Protein AF-A0A9E1JME3-F1 (afdb_monomer)

Sequence (82 aa):
MLKSEVGTRPFMSFYTSEISIKAVFGNYFALKYPKAWIISLEPEKTNFNILIKSSKKYKNICCLNKALGYTKKSLYKKSRSK

pLDDT: mean 74.43, std 21.08, range [27.58, 93.81]

Secondary structure (DSSP, 8-state):
--------PPEEEE--S-HHHHHHHHHHHHHH-TTSEEEEE--SHHHHHHHHHHHTT-TTEEEE-----SS-----------

Structure (mmCIF, N/CA/C/O backbone):
data_AF-A0A9E1JME3-F1
#
_entry.id   AF-A0A9E1JME3-F1
#
loop_
_atom_site.group_PDB
_atom_site.id
_atom_site.type_symbol
_atom_site.label_atom_id
_atom_site.label_alt_id
_atom_site.label_comp_id
_atom_site.label_asym_id
_atom_site.label_entity_id
_atom_site.label_seq_id
_atom_site.pdbx_PDB_ins_code
_atom_site.Cartn_x
_atom_site.Cartn_y
_atom_site.Cartn_z
_atom_site.occupancy
_atom_site.B_iso_or_equiv
_atom_site.auth_seq_id
_atom_site.auth_comp_id
_atom_site.auth_asym_id
_atom_site.auth_atom_id
_atom_site.pdbx_PDB_model_num
ATOM 1 N N . MET A 1 1 ? -33.804 -17.324 12.610 1.00 32.75 1 MET A N 1
ATOM 2 C CA . MET A 1 1 ? -33.084 -18.321 11.788 1.00 32.75 1 MET A CA 1
ATOM 3 C C . MET A 1 1 ? -32.063 -17.574 10.931 1.00 32.75 1 MET A C 1
ATOM 5 O O . MET A 1 1 ? -32.428 -17.013 9.910 1.00 32.75 1 MET A O 1
ATOM 9 N N . LEU A 1 2 ? -30.821 -17.444 11.412 1.00 27.58 2 LEU A N 1
ATOM 10 C CA . LEU A 1 2 ? -29.732 -16.760 10.701 1.00 27.58 2 LEU A CA 1
ATOM 11 C C . LEU A 1 2 ? -29.076 -17.760 9.743 1.00 27.58 2 LEU A C 1
ATOM 13 O O . LEU A 1 2 ? -28.486 -18.737 10.196 1.00 27.58 2 LEU A O 1
ATOM 17 N N . LYS A 1 3 ? -29.203 -17.539 8.431 1.00 31.17 3 LYS A N 1
ATOM 18 C CA . LYS A 1 3 ? -28.389 -18.243 7.435 1.00 31.17 3 LYS A CA 1
ATOM 19 C C . LYS A 1 3 ? -27.018 -17.570 7.384 1.00 31.17 3 LYS A C 1
ATOM 21 O O . LYS A 1 3 ? -26.915 -16.368 7.167 1.00 31.17 3 LYS A O 1
ATOM 26 N N . SER A 1 4 ? -25.983 -18.360 7.635 1.00 40.12 4 SER A N 1
ATOM 27 C CA . SER A 1 4 ? -24.578 -17.998 7.491 1.00 40.12 4 SER A CA 1
ATOM 28 C C . SER A 1 4 ? -24.222 -17.852 6.011 1.00 40.12 4 SER A C 1
ATOM 30 O O . SER A 1 4 ? -24.186 -18.851 5.293 1.00 40.12 4 SER A O 1
ATOM 32 N N . GLU A 1 5 ? -23.930 -16.634 5.562 1.00 38.28 5 GLU A N 1
ATOM 33 C CA . GLU A 1 5 ? -23.288 -16.405 4.266 1.00 38.28 5 GLU A CA 1
ATOM 34 C C . GLU A 1 5 ? -21.768 -16.337 4.439 1.00 38.28 5 GLU A C 1
ATOM 36 O O . GLU A 1 5 ? -21.224 -15.619 5.282 1.00 38.28 5 GLU A O 1
ATOM 41 N N . VAL A 1 6 ? -21.089 -17.166 3.653 1.00 40.03 6 VAL A N 1
ATOM 42 C CA . VAL A 1 6 ? -19.641 -17.355 3.609 1.00 40.03 6 VAL A CA 1
ATOM 43 C C . VAL A 1 6 ? -18.979 -16.029 3.224 1.00 40.03 6 VAL A C 1
ATOM 45 O O . VAL A 1 6 ? -19.148 -15.529 2.116 1.00 40.03 6 VAL A O 1
ATOM 48 N N . GLY A 1 7 ? -18.245 -15.433 4.165 1.00 38.34 7 GLY A N 1
ATOM 49 C CA . GLY A 1 7 ? -17.674 -14.095 4.031 1.00 38.34 7 GLY A CA 1
ATOM 50 C C . GLY A 1 7 ? -16.530 -14.010 3.021 1.00 38.34 7 GLY A C 1
ATOM 51 O O . GLY A 1 7 ? -15.358 -14.103 3.390 1.00 38.34 7 GLY A O 1
ATOM 52 N N . THR A 1 8 ? -16.844 -13.740 1.757 1.00 45.84 8 THR A N 1
ATOM 53 C CA . THR A 1 8 ? -15.869 -13.214 0.796 1.00 45.84 8 THR A CA 1
ATOM 54 C C . THR A 1 8 ? -15.548 -11.769 1.166 1.00 45.84 8 THR A C 1
ATOM 56 O O . THR A 1 8 ? -16.370 -10.868 0.999 1.00 45.84 8 THR A O 1
ATOM 59 N N . ARG A 1 9 ? -14.350 -11.530 1.712 1.00 47.25 9 ARG A N 1
ATOM 60 C CA . ARG A 1 9 ? -13.865 -10.168 1.979 1.00 47.25 9 ARG A CA 1
ATOM 61 C C . ARG A 1 9 ? -13.723 -9.425 0.642 1.00 47.25 9 ARG A C 1
ATOM 63 O O . ARG A 1 9 ? -13.086 -9.972 -0.257 1.00 47.25 9 ARG A O 1
ATOM 70 N N . PRO A 1 10 ? -14.260 -8.202 0.492 1.00 44.62 10 PRO A N 1
ATOM 71 C CA . PRO A 1 10 ? -14.086 -7.436 -0.736 1.00 44.62 10 PRO A CA 1
ATOM 72 C C . PRO A 1 10 ? -12.597 -7.135 -0.957 1.00 44.62 10 PRO A C 1
ATOM 74 O O . PRO A 1 10 ? -11.913 -6.631 -0.062 1.00 44.62 10 PRO A O 1
ATOM 77 N N . PHE A 1 11 ? -12.104 -7.482 -2.146 1.00 45.56 11 PHE A N 1
ATOM 78 C CA . PHE A 1 11 ? -10.737 -7.241 -2.602 1.00 45.56 11 PHE A CA 1
ATOM 79 C C . PHE A 1 11 ? -10.699 -5.958 -3.437 1.00 45.56 11 PHE A C 1
ATOM 81 O O . PHE A 1 11 ? -11.493 -5.807 -4.362 1.00 45.56 11 PHE A O 1
ATOM 88 N N . MET A 1 12 ? -9.788 -5.035 -3.121 1.00 49.88 12 MET A N 1
ATOM 89 C CA . MET A 1 12 ? -9.664 -3.752 -3.821 1.00 49.88 12 MET A CA 1
ATOM 90 C C . MET A 1 12 ? -8.187 -3.440 -4.105 1.00 49.88 12 MET A C 1
ATOM 92 O O . MET A 1 12 ? -7.364 -3.464 -3.186 1.00 49.88 12 MET A O 1
ATOM 96 N N . SER A 1 13 ? -7.853 -3.140 -5.365 1.00 48.38 13 SER A N 1
ATOM 97 C CA . SER A 1 13 ? -6.490 -2.820 -5.828 1.00 48.38 13 SER A CA 1
ATOM 98 C C . SER A 1 13 ? -6.437 -1.456 -6.520 1.00 48.38 13 SER A C 1
ATOM 100 O O . SER A 1 13 ? -7.296 -1.173 -7.353 1.00 48.38 13 SER A O 1
ATOM 102 N N . PHE A 1 14 ? -5.412 -0.643 -6.241 1.00 55.72 14 PHE A N 1
ATOM 103 C CA . PHE A 1 14 ? -5.237 0.696 -6.827 1.00 55.72 14 PHE A CA 1
ATOM 104 C C . PHE A 1 14 ? -3.867 0.859 -7.498 1.00 55.72 14 PHE A C 1
ATOM 106 O O . PHE A 1 14 ? -2.862 0.384 -6.968 1.00 55.72 14 PHE A O 1
ATOM 113 N N . TYR A 1 15 ? -3.836 1.576 -8.630 1.00 45.97 15 TYR A N 1
ATOM 114 C CA . TYR A 1 15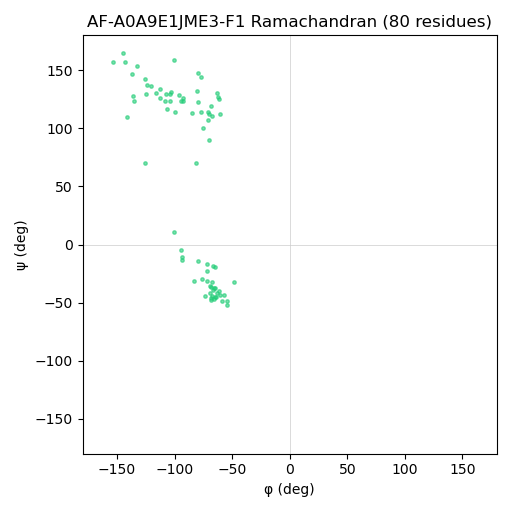 ? -2.636 1.893 -9.416 1.00 45.97 15 TYR A CA 1
ATOM 115 C C . TYR A 1 15 ? -2.646 3.363 -9.817 1.00 45.97 15 TYR A C 1
ATOM 117 O O . TYR A 1 15 ? -3.590 3.802 -10.466 1.00 45.97 15 TYR A O 1
ATOM 125 N N . THR A 1 16 ? -1.602 4.119 -9.473 1.00 43.28 16 THR A N 1
ATOM 126 C CA . THR A 1 16 ? -1.403 5.481 -9.998 1.00 43.28 16 THR A CA 1
ATOM 127 C C . THR A 1 16 ? 0.091 5.769 -10.200 1.00 43.28 16 THR A C 1
ATOM 129 O O . THR A 1 16 ? 0.947 5.034 -9.704 1.00 43.28 16 THR A O 1
ATOM 132 N N . SER A 1 17 ? 0.429 6.818 -10.950 1.00 41.81 17 SER A N 1
ATOM 133 C CA . SER A 1 17 ? 1.803 7.218 -11.290 1.00 41.81 17 SER A CA 1
ATOM 134 C C . SER A 1 17 ? 2.418 8.269 -10.350 1.00 41.81 17 SER A C 1
ATOM 136 O O . SER A 1 17 ? 3.611 8.528 -10.466 1.00 41.81 17 SER A O 1
ATOM 138 N N . GLU A 1 18 ? 1.681 8.819 -9.375 1.00 41.75 18 GLU A N 1
ATOM 139 C CA . GLU A 1 18 ? 2.138 9.968 -8.564 1.00 41.75 18 GLU A CA 1
ATOM 140 C C . GLU A 1 18 ? 2.218 9.702 -7.049 1.00 41.75 18 GLU A C 1
ATOM 142 O O . GLU A 1 18 ? 1.325 9.116 -6.442 1.00 41.75 18 GLU A O 1
ATOM 147 N N . ILE A 1 19 ? 3.308 10.166 -6.430 1.00 42.88 19 ILE A N 1
ATOM 148 C CA . ILE A 1 19 ? 3.789 9.808 -5.079 1.00 42.88 19 ILE A CA 1
ATOM 149 C C . ILE A 1 19 ? 2.872 10.327 -3.966 1.00 42.88 19 ILE A C 1
ATOM 151 O O . IL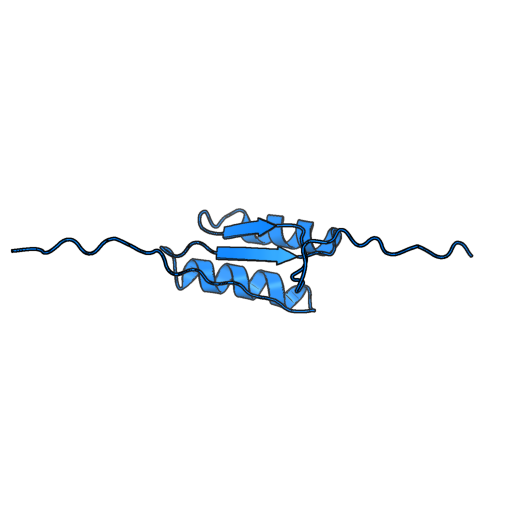E A 1 19 ? 2.487 9.568 -3.075 1.00 42.88 19 ILE A O 1
ATOM 155 N N . SER A 1 20 ? 2.483 11.602 -4.031 1.00 36.56 20 SER A N 1
ATOM 156 C CA . SER A 1 20 ? 1.654 12.248 -3.001 1.00 36.56 20 SER A CA 1
ATOM 157 C C . SER A 1 20 ? 0.204 11.761 -3.010 1.00 36.56 20 SER A C 1
ATOM 159 O O . SER A 1 20 ? -0.473 11.799 -1.988 1.00 36.56 20 SER A O 1
ATOM 161 N N . ILE A 1 21 ? -0.262 11.236 -4.143 1.00 48.44 21 ILE A N 1
ATOM 162 C CA . ILE A 1 21 ? -1.630 10.747 -4.317 1.00 48.44 21 ILE A CA 1
ATOM 163 C C . ILE A 1 21 ? -1.782 9.304 -3.778 1.00 48.44 21 ILE A C 1
ATOM 165 O O . ILE A 1 21 ? -2.820 8.947 -3.218 1.00 48.44 21 ILE A O 1
ATOM 169 N N . LYS A 1 22 ? -0.727 8.478 -3.848 1.00 52.09 22 LYS A N 1
ATOM 170 C CA . LYS A 1 22 ? -0.741 7.048 -3.456 1.00 52.09 22 LYS A CA 1
ATOM 171 C C . LYS A 1 22 ? -1.000 6.796 -1.974 1.00 52.09 22 LYS A C 1
ATOM 173 O O . LYS A 1 22 ? -1.800 5.926 -1.625 1.00 52.09 22 LYS A O 1
ATOM 178 N N . ALA A 1 23 ? -0.337 7.557 -1.105 1.00 54.75 23 ALA A N 1
ATOM 179 C CA . ALA A 1 23 ? -0.478 7.413 0.344 1.00 54.75 23 ALA A CA 1
ATOM 180 C C . ALA A 1 23 ? -1.865 7.861 0.831 1.00 54.75 23 ALA A C 1
ATOM 182 O O . ALA A 1 23 ? -2.441 7.252 1.734 1.00 54.75 23 ALA A O 1
ATOM 183 N N . VAL A 1 24 ? -2.426 8.901 0.208 1.00 62.09 24 VAL A N 1
ATOM 184 C CA . VAL A 1 24 ? -3.733 9.455 0.582 1.00 62.09 24 VAL A CA 1
ATOM 185 C C . VAL A 1 24 ? -4.848 8.456 0.279 1.00 62.09 24 VAL A C 1
ATOM 187 O O . VAL A 1 24 ? -5.684 8.202 1.146 1.00 62.09 24 VAL A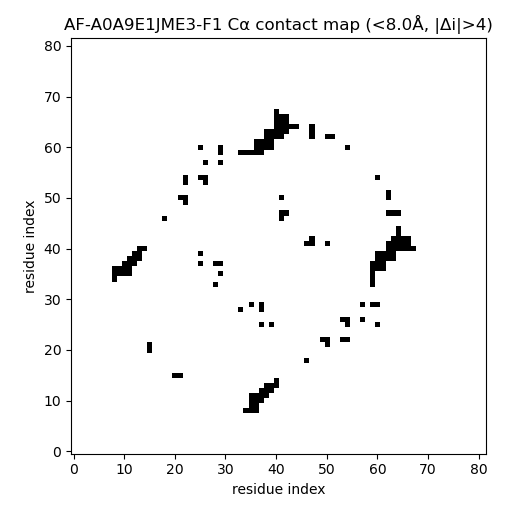 O 1
ATOM 190 N N . PHE A 1 25 ? -4.824 7.813 -0.892 1.00 71.88 25 PHE A N 1
ATOM 191 C CA . PHE A 1 25 ? -5.863 6.849 -1.259 1.00 71.88 25 PHE A CA 1
ATOM 192 C C . PHE A 1 25 ? -5.833 5.576 -0.413 1.00 71.88 25 PHE A C 1
ATOM 194 O O . PHE A 1 25 ? -6.878 5.171 0.094 1.00 71.88 25 PHE A O 1
ATOM 201 N N . GLY A 1 26 ? -4.661 4.967 -0.198 1.00 72.19 26 GLY A N 1
ATOM 202 C CA . GLY A 1 26 ? -4.562 3.760 0.635 1.00 72.19 26 GLY A CA 1
ATOM 203 C C . GLY A 1 26 ? -5.112 3.984 2.048 1.00 72.19 26 GLY A C 1
ATOM 204 O O . GLY A 1 26 ? -5.898 3.185 2.557 1.00 72.19 26 GLY A O 1
ATOM 205 N N . ASN A 1 27 ? -4.775 5.130 2.637 1.00 81.00 27 ASN A N 1
ATOM 206 C CA . ASN A 1 27 ? -5.229 5.523 3.966 1.00 81.00 27 ASN A CA 1
ATOM 207 C C . ASN A 1 27 ? -6.733 5.837 4.005 1.00 81.00 27 ASN A C 1
ATOM 209 O O . ASN A 1 27 ? -7.426 5.416 4.932 1.00 81.00 27 ASN A O 1
ATOM 213 N N . TYR A 1 28 ? -7.250 6.535 2.991 1.00 86.12 28 TYR A N 1
ATOM 214 C CA . TYR A 1 28 ? -8.680 6.817 2.859 1.00 86.12 28 TYR A CA 1
ATOM 215 C C . TYR A 1 28 ? -9.502 5.526 2.807 1.00 86.12 28 TYR A C 1
ATOM 217 O O . TYR A 1 28 ? -10.467 5.373 3.556 1.00 86.12 28 TYR A O 1
ATOM 225 N N . PHE A 1 29 ? -9.100 4.566 1.972 1.00 87.25 29 PHE A N 1
ATOM 226 C CA . PHE A 1 29 ? -9.806 3.291 1.862 1.00 87.25 29 PHE A CA 1
ATOM 227 C C . PHE A 1 29 ? -9.686 2.445 3.126 1.00 87.25 29 PHE A C 1
ATOM 229 O O . PHE A 1 29 ? -10.645 1.758 3.470 1.00 87.25 29 PHE A O 1
ATOM 236 N N . ALA A 1 30 ? -8.572 2.530 3.855 1.00 89.75 30 ALA A N 1
ATOM 237 C CA . ALA A 1 30 ? -8.425 1.826 5.125 1.00 89.75 30 ALA A CA 1
ATOM 238 C C . ALA A 1 30 ? -9.404 2.323 6.188 1.00 89.75 30 ALA A C 1
ATOM 240 O O . ALA A 1 30 ? -9.945 1.510 6.935 1.00 89.75 30 ALA A O 1
ATOM 241 N N . LEU A 1 31 ? -9.670 3.633 6.215 1.00 90.62 31 LEU A N 1
ATOM 242 C CA . LEU A 1 31 ? -10.680 4.234 7.085 1.00 90.62 31 LEU A CA 1
ATOM 243 C C . LEU A 1 31 ? -12.104 3.945 6.602 1.00 90.62 31 LEU A C 1
ATOM 245 O O . LEU A 1 31 ? -12.962 3.594 7.406 1.00 90.62 31 LEU A O 1
ATOM 249 N N . LYS A 1 32 ? -12.358 4.072 5.294 1.00 91.56 32 LYS A N 1
ATOM 250 C CA . LYS A 1 32 ? -13.688 3.868 4.700 1.00 91.56 32 LYS A CA 1
ATOM 251 C C . LYS A 1 32 ? -14.143 2.411 4.764 1.00 91.56 32 LYS A C 1
ATOM 253 O O . LYS A 1 32 ? -15.324 2.141 4.961 1.00 91.56 32 LYS A O 1
ATOM 258 N N . TYR A 1 33 ? -13.212 1.476 4.602 1.00 89.06 33 TYR A N 1
ATOM 259 C CA . TYR A 1 33 ? -13.472 0.041 4.568 1.00 89.06 33 TYR A CA 1
ATOM 260 C C . TYR A 1 33 ? -12.596 -0.694 5.595 1.00 89.06 33 TYR A C 1
ATOM 262 O O . TYR A 1 33 ? -11.712 -1.469 5.225 1.00 89.06 33 TYR A O 1
ATOM 270 N N . PRO A 1 34 ? -12.854 -0.522 6.903 1.00 89.69 34 PRO A N 1
ATOM 271 C CA . PRO A 1 34 ? -11.998 -1.063 7.965 1.00 89.69 34 PRO A CA 1
ATOM 272 C C . PRO A 1 34 ? -11.963 -2.599 8.009 1.00 89.69 34 PRO A C 1
ATOM 274 O O . PRO A 1 34 ? -11.046 -3.188 8.575 1.00 89.69 34 PRO A O 1
ATOM 277 N N . LYS A 1 35 ? -12.958 -3.263 7.402 1.00 89.75 35 LYS A N 1
ATOM 278 C CA . LYS A 1 35 ? -13.032 -4.729 7.280 1.00 89.75 35 LYS A CA 1
ATOM 279 C C . LYS A 1 35 ? -12.432 -5.266 5.974 1.00 89.75 35 LYS A C 1
ATOM 281 O O . LYS A 1 35 ? -12.243 -6.476 5.855 1.00 89.75 35 LYS A O 1
ATOM 286 N N . ALA A 1 36 ? -12.170 -4.402 4.992 1.00 88.00 36 ALA A N 1
ATOM 287 C CA . ALA A 1 36 ? -11.567 -4.807 3.728 1.00 88.00 36 ALA A CA 1
ATOM 288 C C . ALA A 1 36 ? -10.056 -4.965 3.889 1.00 88.00 36 ALA A C 1
ATOM 290 O O . ALA A 1 36 ? -9.429 -4.232 4.653 1.00 88.00 36 ALA A O 1
ATOM 291 N N . TRP A 1 37 ? -9.481 -5.906 3.143 1.00 88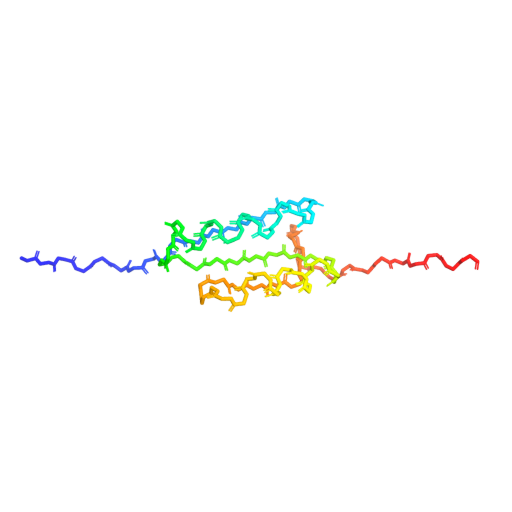.62 37 TRP A N 1
ATOM 292 C CA . TRP A 1 37 ?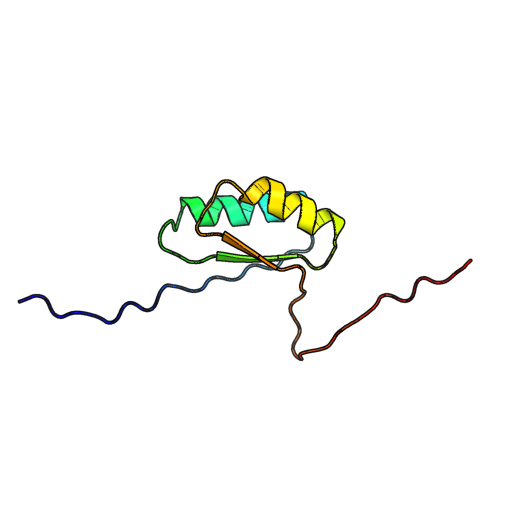 -8.035 -6.044 3.027 1.00 88.62 37 TRP A CA 1
ATOM 293 C C . TRP A 1 37 ? -7.554 -5.255 1.813 1.00 88.62 37 TRP A C 1
ATOM 295 O O . TRP A 1 37 ? -8.019 -5.487 0.697 1.00 88.62 37 TRP A O 1
ATOM 305 N N . ILE A 1 38 ? -6.634 -4.322 2.029 1.00 88.44 38 ILE A N 1
ATOM 306 C CA . ILE A 1 38 ? -6.152 -3.407 0.996 1.00 88.44 38 ILE A CA 1
ATOM 307 C C . ILE A 1 38 ? -4.736 -3.812 0.621 1.00 88.44 38 ILE A C 1
ATOM 309 O O . ILE A 1 38 ? -3.850 -3.853 1.473 1.00 88.44 38 ILE A O 1
ATOM 313 N N . ILE A 1 39 ? -4.509 -4.078 -0.663 1.00 90.06 39 ILE A N 1
ATOM 314 C CA . ILE A 1 39 ? -3.169 -4.325 -1.196 1.00 90.06 39 ILE A CA 1
ATOM 315 C C . ILE A 1 39 ? -2.738 -3.101 -2.000 1.00 90.06 39 ILE A C 1
ATOM 317 O O . ILE A 1 39 ? -3.346 -2.765 -3.014 1.00 90.06 39 ILE A O 1
ATOM 321 N N . SER A 1 40 ? -1.678 -2.438 -1.547 1.00 90.50 40 SER A N 1
ATOM 322 C CA . SER A 1 40 ? -1.097 -1.272 -2.210 1.00 90.50 40 SER A CA 1
ATOM 323 C C . SER A 1 40 ? 0.192 -1.666 -2.929 1.00 90.50 40 SER A C 1
ATOM 325 O O . SER A 1 40 ? 1.104 -2.224 -2.312 1.00 90.50 40 SER A O 1
ATOM 327 N N . LEU A 1 41 ? 0.253 -1.416 -4.240 1.00 88.62 41 LEU A N 1
ATOM 328 C CA . LEU A 1 41 ? 1.416 -1.719 -5.074 1.00 88.62 41 LEU A CA 1
ATOM 329 C C . LEU A 1 41 ? 2.193 -0.434 -5.378 1.00 88.62 41 LEU A C 1
ATOM 331 O O . LEU A 1 41 ? 1.613 0.533 -5.863 1.00 88.62 41 LEU A O 1
ATOM 335 N N . GLU A 1 42 ? 3.506 -0.442 -5.146 1.00 90.56 42 GLU A N 1
ATOM 336 C CA . GLU A 1 42 ? 4.397 0.652 -5.546 1.00 90.56 42 GLU A CA 1
ATOM 337 C C . GLU A 1 42 ? 5.741 0.104 -6.044 1.00 90.56 42 GLU A C 1
ATOM 339 O O . GLU A 1 42 ? 6.513 -0.404 -5.232 1.00 90.56 42 GLU A O 1
ATOM 344 N N . PRO A 1 43 ? 6.054 0.175 -7.349 1.00 89.81 43 PRO A N 1
ATOM 345 C CA . PRO A 1 43 ? 7.273 -0.422 -7.888 1.00 89.81 43 PRO A CA 1
ATOM 346 C C . PRO A 1 43 ? 8.550 0.375 -7.596 1.00 89.81 43 PRO A C 1
ATOM 348 O O . PRO A 1 43 ? 9.615 -0.231 -7.478 1.00 89.81 43 PRO A O 1
ATOM 351 N N . GLU A 1 44 ? 8.490 1.703 -7.469 1.00 89.69 44 GLU A N 1
ATOM 352 C CA . GLU A 1 44 ? 9.682 2.515 -7.210 1.00 89.69 44 GLU A CA 1
ATOM 353 C C . GLU A 1 44 ? 10.033 2.478 -5.712 1.00 89.69 44 GLU A C 1
ATOM 355 O O . GLU A 1 44 ? 9.177 2.604 -4.835 1.00 89.69 44 GLU A O 1
ATOM 360 N N . LYS A 1 45 ? 11.309 2.226 -5.399 1.00 90.31 45 LYS A N 1
ATOM 361 C CA . LYS A 1 45 ? 11.742 1.883 -4.038 1.00 90.31 45 LYS A CA 1
ATOM 362 C C . LYS A 1 45 ? 11.577 3.040 -3.049 1.00 90.31 45 LYS A C 1
ATOM 364 O O . LYS A 1 45 ? 11.203 2.806 -1.898 1.00 90.31 45 LYS A O 1
ATOM 369 N N . THR A 1 46 ? 11.856 4.266 -3.472 1.00 90.88 46 THR A N 1
ATOM 370 C CA . THR A 1 46 ? 11.770 5.470 -2.635 1.00 90.88 46 THR A CA 1
ATOM 371 C C . THR A 1 46 ? 10.323 5.734 -2.226 1.00 90.88 46 THR A C 1
ATOM 373 O O . THR A 1 46 ? 10.018 5.885 -1.041 1.00 90.88 46 THR A O 1
ATOM 376 N N . ASN A 1 47 ? 9.411 5.659 -3.186 1.00 87.88 47 ASN A N 1
ATOM 377 C CA . ASN A 1 47 ? 7.970 5.788 -3.021 1.00 87.88 47 ASN A CA 1
ATOM 378 C C . ASN A 1 47 ? 7.408 4.673 -2.153 1.00 87.88 47 ASN A C 1
ATOM 380 O O . ASN A 1 47 ? 6.586 4.925 -1.276 1.00 87.88 47 ASN A O 1
ATOM 384 N N . PHE A 1 48 ? 7.883 3.443 -2.347 1.00 90.94 48 PHE A N 1
ATOM 385 C CA . PHE A 1 48 ? 7.475 2.302 -1.536 1.00 90.94 48 PHE A CA 1
ATOM 386 C C . PHE A 1 48 ? 7.829 2.497 -0.057 1.00 90.94 48 PHE A C 1
ATOM 388 O O . PHE A 1 48 ? 7.024 2.201 0.827 1.00 90.94 48 PHE A O 1
ATOM 395 N N . ASN A 1 49 ? 9.005 3.054 0.232 1.00 92.38 49 ASN A N 1
ATOM 396 C CA . ASN A 1 49 ? 9.401 3.359 1.605 1.00 92.38 49 ASN A CA 1
ATOM 397 C C . ASN A 1 49 ? 8.508 4.448 2.229 1.00 92.38 49 ASN A C 1
ATOM 399 O O . ASN A 1 49 ? 8.172 4.361 3.412 1.00 92.38 49 ASN A O 1
ATOM 403 N N . ILE A 1 50 ? 8.098 5.456 1.450 1.00 91.25 50 ILE A N 1
ATOM 404 C CA . ILE A 1 50 ? 7.140 6.488 1.888 1.00 91.25 50 ILE A CA 1
ATOM 405 C C . ILE A 1 50 ? 5.768 5.859 2.161 1.00 91.25 50 ILE A C 1
ATOM 407 O O . ILE A 1 50 ? 5.177 6.103 3.216 1.00 91.25 50 ILE A O 1
ATOM 411 N N . LEU A 1 51 ? 5.295 4.997 1.258 1.00 88.88 51 LEU A N 1
ATOM 412 C CA . LEU A 1 51 ? 4.043 4.260 1.394 1.00 88.88 51 LEU A CA 1
ATOM 413 C C . LEU A 1 51 ? 4.012 3.471 2.709 1.00 88.88 51 LEU A C 1
ATOM 415 O O . LEU A 1 51 ? 3.093 3.687 3.496 1.00 88.88 51 LEU A O 1
ATOM 419 N N . ILE A 1 52 ? 5.038 2.657 2.997 1.00 92.94 52 ILE A N 1
ATOM 420 C CA . ILE A 1 52 ? 5.155 1.901 4.261 1.00 92.94 52 ILE A CA 1
ATOM 421 C C . ILE A 1 52 ? 5.049 2.824 5.475 1.00 92.94 52 ILE A C 1
ATOM 423 O O . ILE A 1 52 ? 4.310 2.535 6.417 1.00 92.94 52 ILE A O 1
ATOM 427 N N . LYS A 1 53 ? 5.799 3.934 5.483 1.00 92.50 53 LYS A N 1
ATOM 428 C CA . LYS A 1 53 ? 5.793 4.874 6.614 1.00 92.50 53 LYS A CA 1
ATOM 429 C C . LYS A 1 53 ? 4.395 5.450 6.843 1.00 92.50 53 LYS A C 1
ATOM 431 O O . LYS A 1 53 ? 3.946 5.513 7.984 1.00 92.50 53 LYS A O 1
ATOM 436 N N . SER A 1 54 ? 3.704 5.824 5.768 1.00 88.50 54 SER A N 1
ATOM 437 C CA . SER A 1 54 ? 2.364 6.418 5.829 1.00 88.50 54 SER A CA 1
ATOM 438 C C . SER A 1 54 ? 1.263 5.424 6.218 1.00 88.50 54 SER A C 1
ATOM 440 O O . SER A 1 54 ? 0.293 5.814 6.872 1.00 88.50 54 SER A O 1
ATOM 442 N N . SER A 1 55 ? 1.420 4.148 5.854 1.00 90.88 55 SER A N 1
ATOM 443 C CA . SER A 1 55 ? 0.412 3.107 6.058 1.00 90.88 55 SER A 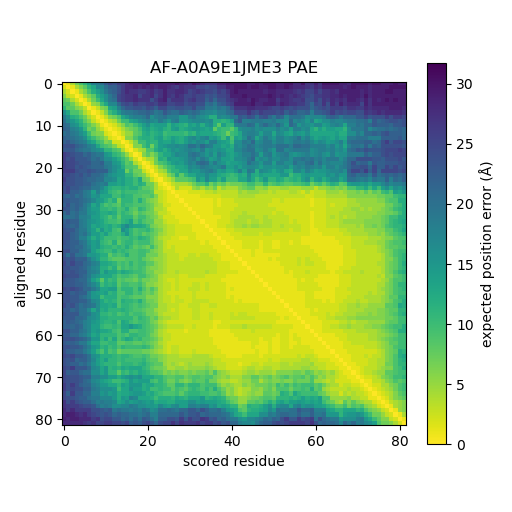CA 1
ATOM 444 C C . SER A 1 55 ? 0.593 2.323 7.361 1.00 90.88 55 SER A C 1
ATOM 446 O O . SER A 1 55 ? -0.327 1.620 7.772 1.00 90.88 55 SER A O 1
ATOM 448 N N . LYS A 1 56 ? 1.730 2.480 8.060 1.00 92.12 56 LYS A N 1
ATOM 449 C CA . LYS A 1 56 ? 2.126 1.705 9.257 1.00 92.12 56 LYS A CA 1
ATOM 450 C C . LYS A 1 56 ? 1.047 1.591 10.342 1.00 92.12 56 LYS A C 1
ATOM 452 O O . LYS A 1 56 ? 0.999 0.593 11.055 1.00 92.12 56 LYS A O 1
ATOM 457 N N . LYS A 1 57 ? 0.194 2.607 10.494 1.00 93.81 57 LYS A N 1
ATOM 458 C CA . LYS A 1 57 ? -0.871 2.634 11.511 1.00 93.81 57 LYS A CA 1
ATOM 459 C C . LYS A 1 57 ? -2.124 1.826 11.140 1.00 93.81 57 LYS A C 1
ATOM 461 O O . LYS A 1 57 ? -2.944 1.559 12.013 1.00 93.81 57 LYS A O 1
ATOM 466 N N . TYR A 1 58 ? -2.285 1.434 9.878 1.00 92.69 58 TYR A N 1
ATOM 467 C CA . TYR A 1 58 ? -3.459 0.711 9.392 1.00 92.69 58 TYR A CA 1
ATOM 468 C C . TYR A 1 58 ? -3.164 -0.785 9.292 1.00 92.69 58 TYR A C 1
ATOM 470 O O . TYR A 1 58 ? -2.364 -1.226 8.471 1.00 92.69 58 TYR A O 1
ATOM 478 N N . LYS A 1 59 ? -3.846 -1.589 10.113 1.00 92.56 59 LYS A N 1
ATOM 479 C CA . LYS A 1 59 ? -3.649 -3.051 10.167 1.00 92.56 59 LYS A CA 1
ATOM 480 C C . LYS A 1 59 ? -4.203 -3.794 8.948 1.00 92.56 59 LYS A C 1
ATOM 482 O O . LYS A 1 59 ? -3.875 -4.956 8.743 1.00 92.56 59 LYS A O 1
ATOM 487 N N . ASN A 1 60 ? -5.065 -3.141 8.171 1.00 91.94 60 ASN A N 1
ATOM 488 C CA . ASN A 1 60 ? -5.730 -3.709 7.004 1.00 91.94 60 ASN A CA 1
ATOM 489 C C . ASN A 1 60 ? -5.086 -3.301 5.668 1.00 91.94 60 ASN A C 1
ATOM 491 O O . ASN A 1 60 ? -5.669 -3.565 4.618 1.00 91.94 60 ASN A O 1
ATOM 495 N N . ILE A 1 61 ? -3.899 -2.682 5.692 1.00 92.00 61 ILE A N 1
ATOM 496 C CA . ILE A 1 61 ? -3.114 -2.373 4.491 1.00 92.00 61 ILE A CA 1
ATOM 497 C C . ILE A 1 61 ? -1.891 -3.295 4.416 1.00 92.00 61 ILE A C 1
ATOM 499 O O . ILE A 1 61 ? -1.091 -3.374 5.345 1.00 92.00 61 ILE A O 1
ATOM 503 N N . CYS A 1 62 ? -1.693 -3.928 3.261 1.00 92.44 62 CYS A N 1
ATOM 504 C CA . CYS A 1 62 ? -0.480 -4.644 2.884 1.00 92.44 62 CYS A CA 1
ATOM 505 C C . CYS A 1 62 ? 0.207 -3.910 1.724 1.00 92.44 62 CYS A C 1
ATOM 507 O O . CYS A 1 62 ? -0.415 -3.653 0.695 1.00 92.44 62 CYS A O 1
ATOM 509 N N . CYS A 1 63 ? 1.485 -3.566 1.877 1.00 92.75 63 CYS A N 1
ATOM 510 C CA . CYS A 1 63 ? 2.254 -2.857 0.851 1.00 92.75 63 CYS A CA 1
ATOM 511 C C . CYS A 1 63 ? 3.191 -3.829 0.129 1.00 92.75 63 CYS A C 1
ATOM 513 O O . CYS A 1 63 ? 3.945 -4.552 0.779 1.00 92.75 63 CYS A O 1
ATOM 515 N N . LEU A 1 64 ? 3.206 -3.811 -1.203 1.00 92.19 64 LEU A N 1
ATOM 516 C CA . LEU A 1 64 ? 4.085 -4.646 -2.023 1.00 92.19 64 LEU A CA 1
ATOM 517 C C . LEU A 1 64 ? 4.904 -3.784 -2.991 1.00 92.19 64 LEU A C 1
ATOM 519 O O . LEU A 1 64 ? 4.354 -2.986 -3.750 1.00 92.19 64 LEU A O 1
ATOM 523 N N . ASN A 1 65 ? 6.223 -3.992 -3.015 1.00 93.31 65 ASN A N 1
ATOM 524 C CA . ASN A 1 65 ? 7.117 -3.317 -3.956 1.00 93.31 65 ASN A CA 1
ATOM 525 C C . ASN A 1 65 ? 7.097 -4.025 -5.320 1.00 93.31 65 ASN A C 1
ATOM 527 O O . ASN A 1 65 ? 8.018 -4.760 -5.671 1.00 93.31 65 ASN A O 1
ATOM 531 N N . LYS A 1 66 ? 5.973 -3.910 -6.032 1.00 91.06 66 LYS A N 1
ATOM 532 C CA . LYS A 1 66 ? 5.702 -4.585 -7.309 1.00 91.06 66 LYS A CA 1
ATOM 533 C C . LYS A 1 66 ? 4.909 -3.666 -8.237 1.00 91.06 66 LYS A C 1
ATOM 535 O O . LYS A 1 66 ? 4.208 -2.776 -7.772 1.00 91.06 66 LYS A O 1
ATOM 540 N N . ALA A 1 67 ? 4.993 -3.918 -9.540 1.00 88.00 67 ALA A N 1
ATOM 541 C CA . ALA A 1 67 ? 4.104 -3.332 -10.543 1.00 88.00 67 ALA A CA 1
ATOM 542 C C . ALA A 1 67 ? 3.013 -4.337 -10.945 1.00 88.00 67 ALA A C 1
ATOM 544 O O . ALA A 1 67 ? 3.201 -5.548 -10.801 1.00 88.00 67 ALA A O 1
ATOM 545 N N . LEU A 1 68 ? 1.898 -3.841 -11.490 1.00 87.12 68 LEU A N 1
ATOM 546 C CA . LEU A 1 68 ? 0.987 -4.684 -12.265 1.00 87.12 68 LEU A CA 1
ATOM 547 C C . LEU A 1 68 ? 1.563 -4.929 -13.652 1.00 87.12 68 LEU A C 1
ATOM 549 O O . LEU A 1 68 ? 2.137 -4.034 -14.267 1.00 87.12 68 LEU A O 1
ATOM 553 N N . GLY A 1 69 ? 1.330 -6.126 -14.165 1.00 86.88 69 GLY A N 1
ATOM 554 C CA . GLY A 1 69 ? 1.613 -6.473 -15.544 1.00 86.88 69 GLY A CA 1
ATOM 555 C C . GLY A 1 69 ? 0.695 -7.597 -15.996 1.00 86.88 69 GLY A C 1
ATOM 556 O O . GLY A 1 69 ? 0.200 -8.367 -15.176 1.00 86.88 69 GLY A O 1
ATOM 557 N N . TYR A 1 70 ? 0.501 -7.704 -17.309 1.00 91.62 70 TYR A N 1
ATOM 558 C CA . TYR A 1 70 ? -0.262 -8.793 -17.928 1.00 91.62 70 TYR A CA 1
ATOM 559 C C . TYR A 1 70 ? 0.432 -10.161 -17.775 1.00 91.62 70 TYR A C 1
ATOM 561 O O . TYR A 1 70 ? -0.196 -11.203 -17.922 1.00 91.62 70 TYR A O 1
ATOM 569 N N . THR A 1 71 ? 1.737 -10.169 -17.483 1.00 93.19 71 THR A N 1
ATOM 570 C CA . THR A 1 71 ? 2.530 -11.376 -17.222 1.00 93.19 71 THR A CA 1
ATOM 571 C C . THR A 1 71 ? 3.388 -11.210 -15.979 1.00 93.19 71 THR A C 1
ATOM 573 O O . THR A 1 71 ? 3.812 -10.108 -15.624 1.00 93.19 71 THR A O 1
ATOM 576 N N . LYS A 1 72 ? 3.702 -12.337 -15.336 1.00 92.12 72 LYS A N 1
ATOM 577 C CA . LYS A 1 72 ? 4.681 -12.390 -14.253 1.00 92.12 72 LYS A CA 1
ATOM 578 C C . LYS A 1 72 ? 6.087 -12.286 -14.844 1.00 92.12 72 LYS A C 1
ATOM 580 O O . LYS A 1 72 ? 6.625 -13.270 -15.343 1.00 92.12 72 LYS A O 1
ATOM 585 N N . LYS A 1 73 ? 6.679 -11.094 -14.784 1.00 90.62 73 LYS A N 1
ATOM 586 C CA . LYS A 1 73 ? 8.052 -10.832 -15.234 1.00 90.62 73 LYS A CA 1
ATOM 587 C C . LYS A 1 73 ? 8.782 -9.938 -14.237 1.00 90.62 73 LYS A C 1
ATOM 589 O O . LYS A 1 73 ? 8.170 -9.076 -13.611 1.00 90.62 73 LYS A O 1
ATOM 594 N N . SER A 1 74 ? 10.089 -10.152 -14.107 1.00 86.31 74 SER A N 1
ATOM 595 C CA . SER A 1 74 ? 10.985 -9.208 -13.440 1.00 86.31 74 SER A CA 1
ATOM 596 C C . SER A 1 74 ? 11.598 -8.309 -14.506 1.00 86.31 74 SER A C 1
ATOM 598 O O . SER A 1 74 ? 12.177 -8.809 -15.469 1.00 86.31 74 SER A O 1
ATOM 600 N N . LEU A 1 75 ? 11.431 -6.996 -14.361 1.00 82.94 75 LEU A N 1
ATOM 601 C CA . LEU A 1 75 ? 11.988 -6.004 -15.273 1.00 82.94 75 LEU A CA 1
ATOM 602 C C . LEU A 1 75 ? 12.987 -5.150 -14.504 1.00 82.94 75 LEU A C 1
ATOM 604 O O . LEU A 1 75 ? 12.671 -4.629 -13.436 1.00 82.94 75 LEU A O 1
ATOM 608 N N . TYR A 1 76 ? 14.182 -4.988 -15.062 1.00 80.75 76 TYR A N 1
ATOM 609 C CA . TYR A 1 76 ? 15.203 -4.093 -14.536 1.00 80.75 76 TYR A CA 1
ATOM 610 C C . TYR A 1 76 ? 15.420 -2.947 -15.521 1.00 80.75 76 TYR A C 1
ATOM 612 O O . TYR A 1 76 ? 15.545 -3.150 -16.731 1.00 80.75 76 TYR A O 1
ATOM 620 N N . LYS A 1 77 ? 15.465 -1.716 -15.008 1.00 72.88 77 LYS A N 1
ATOM 621 C CA . LYS A 1 77 ? 15.844 -0.563 -15.822 1.00 72.88 77 LYS A CA 1
ATOM 622 C C . LYS A 1 77 ? 17.361 -0.592 -15.974 1.00 72.88 77 LYS A C 1
ATOM 624 O O . LYS A 1 77 ? 18.081 -0.430 -14.995 1.00 72.88 77 LYS A O 1
ATOM 629 N N . LYS A 1 78 ? 17.853 -0.809 -17.194 1.00 72.19 78 LYS A N 1
ATOM 630 C CA . LYS A 1 78 ? 19.286 -0.707 -17.484 1.00 72.19 78 LYS A CA 1
ATOM 631 C C . LYS A 1 78 ? 19.690 0.766 -17.342 1.00 72.19 7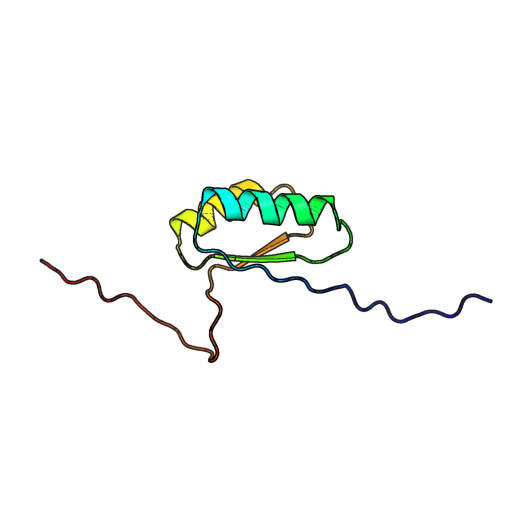8 LYS A C 1
ATOM 633 O O . LYS A 1 78 ? 19.254 1.597 -18.139 1.00 72.19 78 LYS A O 1
ATOM 638 N N . SER A 1 79 ? 20.465 1.110 -16.315 1.00 72.62 79 SER A N 1
ATOM 639 C CA . SER A 1 79 ? 21.091 2.430 -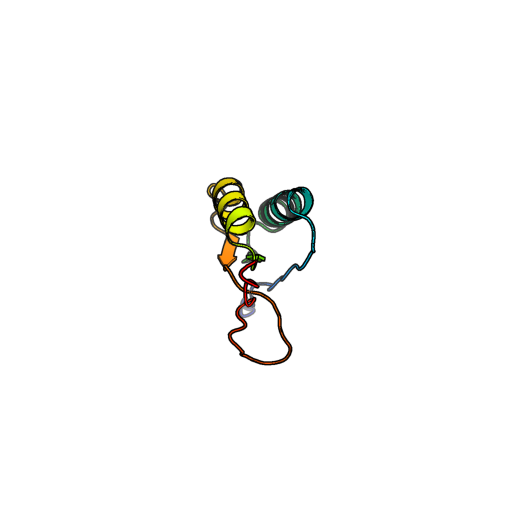16.219 1.00 72.62 79 SER A CA 1
ATOM 640 C C . SER A 1 79 ? 22.151 2.521 -17.310 1.00 72.62 79 SER A C 1
ATOM 642 O O . SER A 1 79 ? 23.067 1.702 -17.354 1.00 72.62 79 SER A O 1
ATOM 644 N N . ARG A 1 80 ? 22.013 3.476 -18.231 1.00 70.81 80 ARG A N 1
ATOM 645 C CA . ARG A 1 80 ? 23.103 3.792 -19.155 1.00 70.81 80 ARG A CA 1
ATOM 646 C C . ARG A 1 80 ? 24.193 4.478 -18.333 1.00 70.81 80 ARG A C 1
ATOM 648 O O . ARG A 1 80 ? 23.938 5.555 -17.799 1.00 70.81 80 ARG A O 1
ATOM 655 N N . SER A 1 81 ? 25.353 3.841 -18.199 1.00 65.50 81 SER A N 1
ATOM 656 C CA . SER A 1 81 ? 26.566 4.538 -17.772 1.00 65.50 81 SER A CA 1
ATOM 657 C C . SER A 1 81 ? 26.864 5.610 -18.820 1.00 65.50 81 SER A C 1
ATOM 659 O O . SER A 1 81 ? 26.853 5.302 -20.015 1.00 65.50 81 SER A O 1
ATOM 661 N N . LYS A 1 82 ? 27.002 6.862 -18.375 1.00 57.59 82 LYS A N 1
ATOM 662 C CA . LYS A 1 82 ? 27.623 7.918 -19.178 1.00 57.59 82 LYS A CA 1
ATOM 663 C C . LYS A 1 82 ? 29.126 7.697 -19.204 1.00 57.59 82 LYS A C 1
ATOM 665 O O . LYS A 1 82 ? 29.637 7.215 -18.169 1.00 57.59 82 LYS A O 1
#

Foldseek 3Di:
DDDDDDDDADEDEDDDDDLVVQLVVLVVCCVVPVRHAYEREAQDPVSLVVNCVSCVVRPRYDYDNDDDDPDDDDDDDDDDDD

Nearest PDB structures (foldseek):
  8h27-assembly2_B  TM=8.423E-01  e=3.229E-02  Staphylococcus aureus subsp. aureus NCTC 8325
  8h27-assembly2_D  TM=8.886E-01  e=2.462E-02  Staphylococcus aureus subsp. aureus NCTC 8325
  8h27-assembly1_C  TM=7.891E-01  e=3.455E-02  Staphylococcus aureus su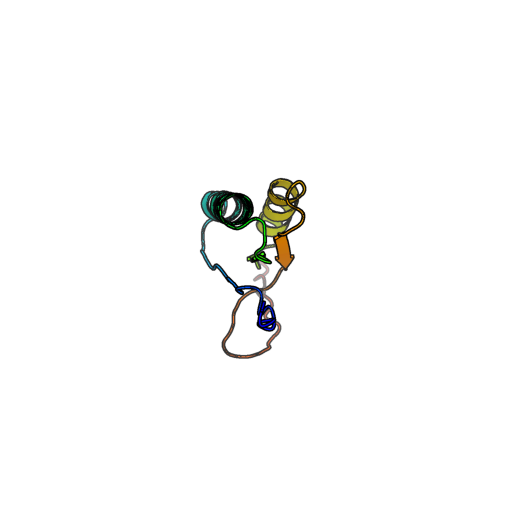bsp. aureus NCTC 8325
  8h27-assembly1_A  TM=8.887E-01  e=6.804E-02  Staphylococcus aureus subsp. aureus NCTC 8325
  8h26-assembly3_D  TM=7.487E-01  e=4.234E-02  Staphylococcus aureus subsp. aureus NCTC 8325

Mean predicted aligned error: 10.85 Å

Solvent-accessible surface area (backbone atoms only — not comparable to full-atom values): 5454 Å² total; per-residue (Å²): 137,85,81,86,74,84,81,77,67,61,79,56,79,64,85,83,94,53,72,80,57,52,48,53,51,58,53,51,47,45,68,76,35,67,83,33,54,36,50,44,55,32,59,53,69,71,55,32,56,52,39,52,67,72,42,68,86,45,90,41,58,45,80,41,80,38,72,90,64,100,60,97,72,91,84,80,85,80,77,79,80,127

Radius of gyration: 16.3 Å; Cα contacts (8 Å, |Δi|>4): 85; chains: 1; bounding box: 61×31×31 Å